Protein AF-A0A7H4LX88-F1 (afdb_monomer)

InterPro domains:
  IPR004623 Potassium-transporting ATPase A chain [PF03814] (1-61)
  IPR004623 Potassium-transporting ATPase A chain [PTHR30607] (1-61)

Solvent-accessibl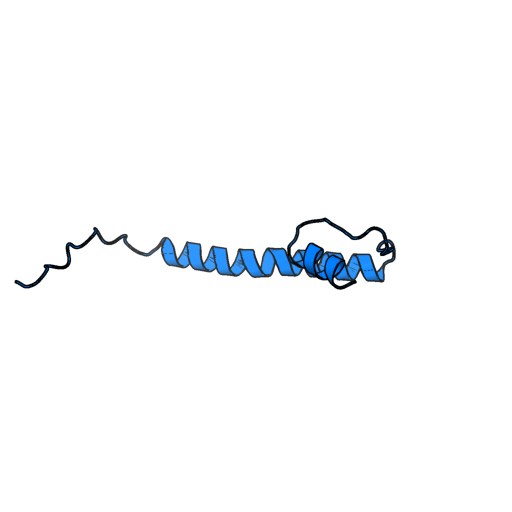e surface area (backbone atoms only — not comparable to full-atom values): 4119 Å² total; per-residue (Å²): 108,70,61,43,52,53,22,22,31,65,66,67,76,61,70,68,89,88,60,85,52,90,43,73,67,46,45,52,52,40,50,49,31,32,50,47,40,48,49,68,49,49,56,56,54,50,52,51,51,60,62,48,74,76,53,79,85,75,76,88,72,80,76,75,78,78,131

Organism: NCBI:txid1134687

pLDDT: mean 86.88, std 8.6, range [60.75, 96.25]

Mean predicted aligned error: 7.8 Å

Radius of gyration: 21.38 Å; Cα contacts (8 Å, |Δi|>4): 35; chains: 1; bounding box: 34×26×66 Å

Nearest PDB structures (foldseek):
  3spj-assembly1_A  TM=6.748E-01  e=3.034E+00  Gallus gallus
  6mmk-assembly1_D  TM=6.231E-01  e=4.385E+00  Rattus norvegicus

Foldseek 3Di:
DVVLLVCLLCVNPDDDPVDPCPDPVSVVSSPVSNVCSPCVVVVVVVVVVVVCVPDDDDDDDPPPPDD

Secondary structure (DSSP, 8-state):
-HHHHHHHHTT-----TT----SHHHHHHHHHHHHHHHHHHHHHHHHHHHHHHTSPPPPPP------

Structure (mmCIF, N/CA/C/O backbone):
data_AF-A0A7H4LX88-F1
#
_entry.id   AF-A0A7H4LX88-F1
#
loop_
_atom_site.group_PDB
_atom_site.id
_atom_site.type_symbol
_atom_site.label_atom_id
_atom_site.label_alt_id
_atom_site.label_comp_id
_atom_site.label_asym_id
_atom_site.label_entity_id
_atom_site.label_seq_id
_atom_site.pdbx_PDB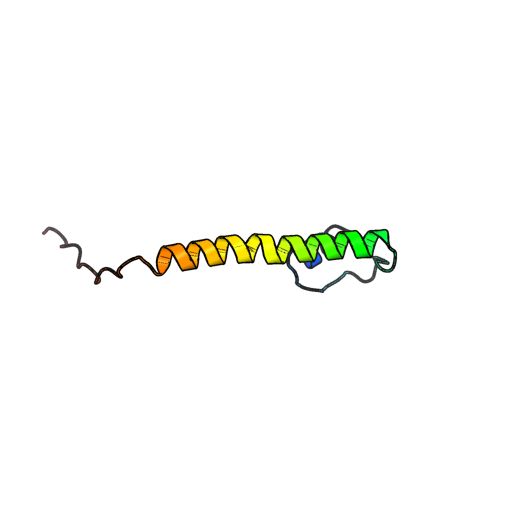_ins_code
_atom_site.Cartn_x
_atom_site.Cartn_y
_atom_site.Cartn_z
_atom_site.occupancy
_atom_site.B_iso_or_equiv
_atom_site.auth_seq_id
_atom_site.auth_comp_id
_atom_site.auth_asym_id
_atom_site.auth_atom_id
_atom_site.pdbx_PDB_model_num
ATOM 1 N N . MET A 1 1 ? 15.971 5.627 -8.109 1.00 72.44 1 MET A N 1
ATOM 2 C CA . MET A 1 1 ? 15.522 4.287 -7.663 1.00 72.44 1 MET A CA 1
ATOM 3 C C . MET A 1 1 ? 14.832 4.338 -6.304 1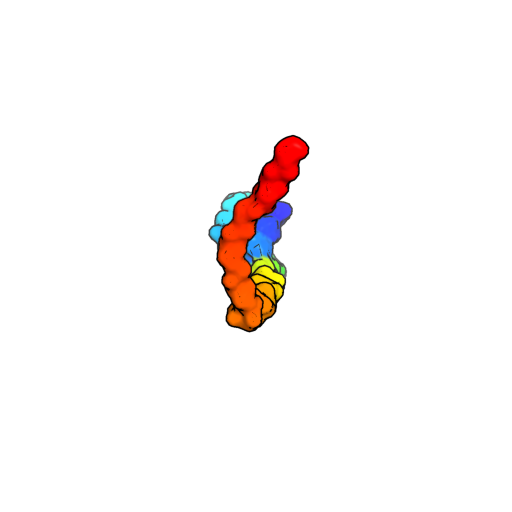.00 72.44 1 MET A C 1
ATOM 5 O O . MET A 1 1 ? 13.661 3.992 -6.271 1.00 72.44 1 MET A O 1
ATOM 9 N N . LEU A 1 2 ? 15.468 4.860 -5.239 1.00 86.56 2 LEU A N 1
ATOM 10 C CA . LEU A 1 2 ? 14.836 5.028 -3.912 1.00 86.56 2 LEU A CA 1
ATOM 11 C C . LEU A 1 2 ? 13.461 5.717 -3.988 1.00 86.56 2 LEU A C 1
ATOM 13 O O . LEU A 1 2 ? 12.468 5.148 -3.561 1.00 86.56 2 LEU A O 1
ATOM 17 N N . TYR A 1 3 ? 13.386 6.881 -4.640 1.00 89.06 3 TYR A N 1
ATOM 18 C CA . TYR A 1 3 ? 12.133 7.630 -4.781 1.00 89.06 3 TYR A CA 1
ATOM 19 C C . TYR A 1 3 ? 11.007 6.851 -5.477 1.00 89.06 3 TYR A C 1
ATOM 21 O O . TYR A 1 3 ? 9.864 6.934 -5.049 1.00 89.06 3 TYR A O 1
ATOM 29 N N . ALA A 1 4 ? 11.314 6.071 -6.520 1.00 86.44 4 ALA A N 1
ATOM 30 C CA . ALA A 1 4 ? 10.299 5.301 -7.240 1.00 86.44 4 ALA A CA 1
ATOM 31 C C . ALA A 1 4 ? 9.706 4.193 -6.356 1.00 86.44 4 ALA A C 1
ATOM 33 O O . ALA A 1 4 ? 8.490 4.032 -6.311 1.00 86.44 4 ALA A O 1
ATOM 34 N N . VAL A 1 5 ? 10.555 3.487 -5.601 1.00 86.12 5 VAL A N 1
ATOM 35 C CA . VAL A 1 5 ? 10.119 2.446 -4.658 1.00 86.12 5 VAL A CA 1
ATOM 36 C C . VAL A 1 5 ? 9.341 3.058 -3.494 1.00 86.12 5 VAL A C 1
ATOM 38 O O . VAL A 1 5 ? 8.267 2.567 -3.168 1.00 86.12 5 VAL A O 1
ATOM 41 N N . THR A 1 6 ? 9.823 4.157 -2.905 1.00 89.38 6 THR A N 1
ATOM 42 C CA . THR A 1 6 ? 9.114 4.862 -1.824 1.00 89.38 6 THR A CA 1
ATOM 43 C C . THR A 1 6 ? 7.762 5.401 -2.292 1.00 89.38 6 THR A C 1
ATOM 45 O O . THR A 1 6 ? 6.761 5.210 -1.611 1.00 89.38 6 THR A O 1
ATOM 48 N N . SER A 1 7 ? 7.703 6.029 -3.468 1.00 89.56 7 SER A N 1
ATOM 49 C CA . SER A 1 7 ? 6.459 6.545 -4.048 1.00 89.56 7 SER A CA 1
ATOM 50 C C . SER A 1 7 ? 5.451 5.428 -4.333 1.00 89.56 7 SER A C 1
ATOM 52 O O . SER A 1 7 ? 4.273 5.568 -4.003 1.00 89.56 7 SER A O 1
ATOM 54 N N . ALA A 1 8 ? 5.906 4.298 -4.885 1.00 88.56 8 ALA A N 1
ATOM 55 C CA . ALA A 1 8 ? 5.059 3.137 -5.142 1.00 88.56 8 ALA A CA 1
ATOM 56 C C . ALA A 1 8 ? 4.571 2.471 -3.846 1.00 88.56 8 ALA A C 1
ATOM 58 O O . ALA A 1 8 ? 3.378 2.210 -3.718 1.00 88.56 8 ALA A O 1
ATOM 59 N N . ALA A 1 9 ? 5.457 2.257 -2.868 1.00 88.88 9 ALA A N 1
ATOM 60 C CA . ALA A 1 9 ? 5.100 1.696 -1.563 1.00 88.88 9 ALA A CA 1
ATOM 61 C C . ALA A 1 9 ? 4.125 2.591 -0.785 1.00 88.88 9 ALA A C 1
ATOM 63 O O . ALA A 1 9 ? 3.285 2.090 -0.050 1.00 88.88 9 ALA A O 1
ATOM 64 N N . ASN A 1 10 ? 4.206 3.908 -0.974 1.00 92.12 10 ASN A N 1
ATOM 65 C CA . ASN A 1 10 ? 3.283 4.867 -0.373 1.00 92.12 10 ASN A CA 1
ATOM 66 C C . ASN A 1 10 ? 2.077 5.194 -1.276 1.00 92.12 10 ASN A C 1
ATOM 68 O O . ASN A 1 10 ? 1.356 6.155 -1.011 1.00 92.12 10 ASN A O 1
ATOM 72 N N . ASN A 1 11 ? 1.893 4.447 -2.372 1.00 90.75 11 ASN A N 1
ATOM 73 C CA . ASN A 1 11 ? 0.817 4.605 -3.354 1.00 90.75 11 ASN A CA 1
ATOM 74 C C . ASN A 1 11 ? 0.608 6.058 -3.854 1.00 90.75 11 ASN A C 1
ATOM 76 O O . ASN A 1 11 ? -0.522 6.455 -4.127 1.00 90.75 11 ASN A O 1
ATOM 80 N N . ASN A 1 12 ? 1.678 6.855 -3.982 1.00 89.38 12 ASN A N 1
ATOM 81 C CA . ASN A 1 12 ? 1.608 8.272 -4.372 1.00 89.38 12 ASN A CA 1
ATOM 82 C C . ASN A 1 12 ? 1.515 8.473 -5.896 1.00 89.38 12 ASN A C 1
ATOM 84 O O . ASN A 1 12 ? 0.758 9.317 -6.362 1.00 89.38 12 ASN A O 1
ATOM 88 N N . GLY A 1 13 ? 2.281 7.696 -6.670 1.00 82.94 13 GLY A N 1
ATOM 89 C CA . GLY A 1 13 ? 2.264 7.729 -8.140 1.00 82.94 13 GLY A CA 1
ATOM 90 C C . GLY A 1 13 ? 3.262 8.693 -8.796 1.00 82.94 13 GLY A C 1
ATOM 91 O O . GLY A 1 13 ? 3.436 8.640 -10.010 1.00 82.94 13 GLY A O 1
ATOM 92 N N . SER A 1 14 ? 3.974 9.521 -8.028 1.00 88.19 14 SER A N 1
ATOM 93 C CA . SER A 1 14 ? 5.027 10.400 -8.561 1.00 88.19 14 SER A CA 1
ATOM 94 C C . SER A 1 14 ? 6.326 9.639 -8.871 1.00 88.19 14 SER A C 1
ATOM 96 O O . SER A 1 14 ? 6.678 8.692 -8.165 1.00 88.19 14 SER A O 1
ATOM 98 N N . ALA A 1 15 ? 7.085 10.070 -9.883 1.00 84.94 15 ALA A N 1
ATOM 99 C CA . ALA A 1 15 ? 8.388 9.493 -10.230 1.00 84.94 15 ALA A CA 1
ATOM 100 C C . ALA A 1 15 ? 9.377 10.569 -10.710 1.00 84.94 15 ALA A C 1
ATOM 102 O O . ALA A 1 15 ? 8.989 11.540 -11.353 1.00 84.94 15 ALA A O 1
ATOM 103 N N . PHE A 1 16 ? 10.672 10.381 -10.427 1.00 82.62 16 PHE A N 1
ATOM 104 C CA . PHE A 1 16 ? 11.720 11.167 -11.081 1.00 82.62 16 PHE A CA 1
ATOM 105 C C . PHE A 1 16 ? 11.877 10.668 -12.521 1.00 82.62 16 PHE A C 1
ATOM 107 O O . PHE A 1 16 ? 12.125 9.479 -12.728 1.00 82.62 16 PHE A O 1
ATOM 114 N N . GLY A 1 17 ? 11.797 11.571 -13.503 1.00 77.94 17 GLY A N 1
ATOM 115 C CA . GLY A 1 17 ? 11.833 11.245 -14.939 1.00 77.94 17 GLY A CA 1
ATOM 116 C C . GLY A 1 17 ? 13.130 10.601 -15.453 1.00 77.94 17 GLY A C 1
ATOM 117 O O . GLY A 1 17 ? 13.189 10.191 -16.604 1.00 77.94 17 GLY A O 1
ATOM 118 N N . GLY A 1 18 ? 14.163 10.479 -14.612 1.00 77.56 18 GLY A N 1
ATOM 119 C CA . GLY A 1 18 ? 15.415 9.792 -14.946 1.00 77.56 18 GLY A CA 1
ATOM 120 C C . GLY A 1 18 ? 15.370 8.262 -14.827 1.00 77.56 18 GLY A C 1
ATOM 121 O O . GLY A 1 18 ? 16.353 7.607 -15.163 1.00 77.56 18 GLY A O 1
ATOM 122 N N . LEU A 1 19 ? 14.275 7.668 -14.329 1.00 79.19 19 LEU A N 1
ATOM 123 C CA . LEU A 1 19 ? 14.120 6.211 -14.235 1.00 79.19 19 LEU A CA 1
ATOM 124 C C . LEU A 1 19 ? 13.211 5.683 -15.355 1.00 79.19 19 LEU A C 1
ATOM 126 O O . LEU A 1 19 ? 12.007 5.923 -15.333 1.00 79.19 19 LEU A O 1
ATOM 130 N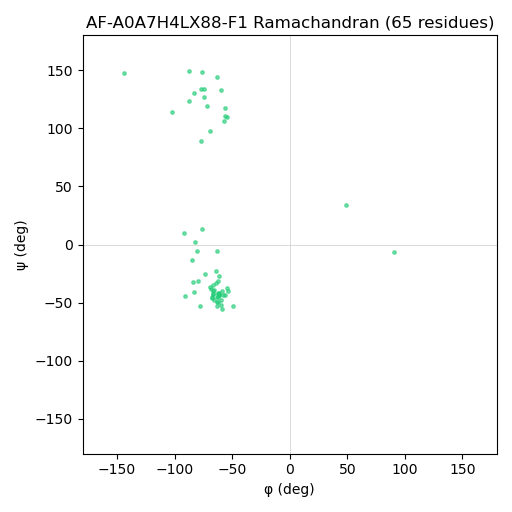 N . SER A 1 20 ? 13.763 4.890 -16.280 1.00 79.88 20 SER A N 1
ATOM 131 C CA . SER A 1 20 ? 12.957 4.130 -17.247 1.00 79.88 20 SER A CA 1
ATOM 132 C C . SER A 1 20 ? 12.345 2.898 -16.572 1.00 79.88 20 SER A C 1
ATOM 134 O O . SER A 1 20 ? 12.944 1.824 -16.515 1.00 79.88 20 SER A O 1
ATOM 136 N N . ALA A 1 21 ? 11.152 3.077 -16.007 1.00 78.38 21 ALA A N 1
ATOM 137 C CA . ALA A 1 21 ? 10.410 2.027 -15.311 1.00 78.38 21 ALA A CA 1
ATOM 138 C C . ALA A 1 21 ? 9.604 1.106 -16.252 1.00 78.38 21 ALA A C 1
ATOM 140 O O . ALA A 1 2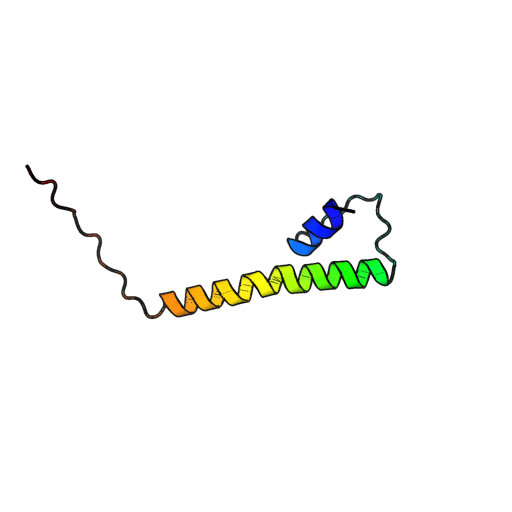1 ? 8.960 0.183 -15.776 1.00 78.38 21 ALA A O 1
ATOM 141 N N . ALA A 1 22 ? 9.666 1.299 -17.576 1.00 81.88 22 ALA A N 1
ATOM 142 C CA . ALA A 1 22 ? 8.903 0.517 -18.557 1.00 81.88 22 ALA A CA 1
ATOM 143 C C .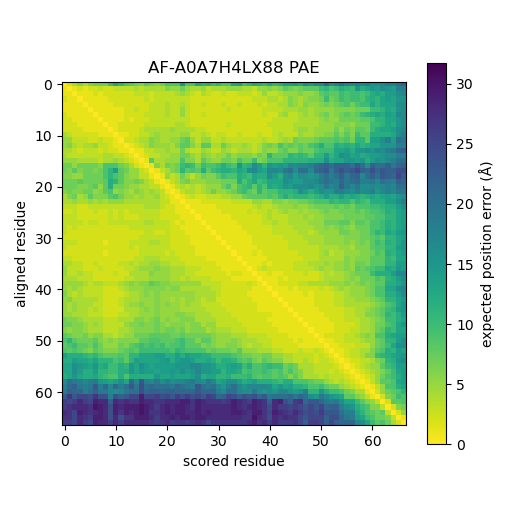 ALA A 1 22 ? 9.457 -0.903 -18.815 1.00 81.88 22 ALA A C 1
ATOM 145 O O . ALA A 1 22 ? 9.069 -1.557 -19.782 1.00 81.88 22 ALA A O 1
ATOM 146 N N . THR A 1 23 ? 10.372 -1.397 -17.977 1.00 88.31 23 THR A N 1
ATOM 147 C CA . THR A 1 23 ? 10.861 -2.776 -18.073 1.00 88.31 23 THR A CA 1
ATOM 148 C C . THR A 1 23 ? 9.962 -3.718 -17.263 1.00 88.31 23 THR A C 1
ATOM 150 O O . THR A 1 23 ? 9.427 -3.312 -16.227 1.00 88.31 23 THR A O 1
ATOM 153 N N . PRO A 1 24 ? 9.816 -4.998 -17.662 1.00 89.81 24 PRO A N 1
ATOM 154 C CA . PRO A 1 24 ? 9.014 -5.966 -16.910 1.00 89.81 24 PRO A CA 1
ATOM 155 C C . PRO A 1 24 ? 9.429 -6.076 -15.437 1.00 89.81 24 PRO A C 1
ATOM 157 O O . PRO A 1 24 ? 8.577 -6.178 -14.560 1.00 89.81 24 PRO A O 1
ATOM 160 N N . PHE A 1 25 ? 10.733 -5.984 -15.160 1.00 90.12 25 PHE A N 1
ATOM 161 C CA . PHE A 1 25 ? 11.272 -5.982 -13.802 1.00 90.12 25 PHE A CA 1
ATOM 162 C C . PHE A 1 25 ? 10.732 -4.818 -12.958 1.00 90.12 25 PHE A C 1
ATOM 164 O O . PHE A 1 25 ? 10.206 -5.044 -11.870 1.00 90.12 25 PHE A O 1
ATOM 171 N N . TRP A 1 26 ? 10.826 -3.579 -13.458 1.00 90.31 26 TRP A N 1
ATOM 172 C CA . TRP A 1 26 ? 10.354 -2.402 -12.724 1.00 90.31 26 TRP A CA 1
ATOM 173 C C . TRP A 1 26 ? 8.840 -2.410 -12.547 1.00 90.31 26 TRP A C 1
ATOM 175 O O . TRP A 1 26 ? 8.363 -2.100 -11.458 1.00 90.31 26 TRP A O 1
ATOM 185 N N . ASN A 1 27 ? 8.093 -2.833 -13.565 1.00 90.12 27 ASN A N 1
ATOM 186 C CA . ASN A 1 27 ? 6.642 -2.959 -13.466 1.00 90.12 27 ASN A CA 1
ATOM 187 C C . ASN A 1 27 ? 6.228 -3.941 -12.364 1.00 90.12 27 ASN A C 1
ATOM 189 O O . ASN A 1 27 ? 5.391 -3.599 -11.532 1.00 90.12 27 ASN A O 1
ATOM 193 N N . LEU A 1 28 ? 6.833 -5.132 -12.318 1.00 93.00 28 LEU A N 1
ATOM 194 C CA . LEU A 1 28 ? 6.511 -6.137 -11.301 1.00 93.00 28 LEU A CA 1
ATOM 195 C C . LEU A 1 28 ? 6.917 -5.682 -9.897 1.00 93.00 28 LEU A C 1
ATOM 197 O O . LEU A 1 28 ? 6.135 -5.831 -8.958 1.00 93.00 28 LEU A O 1
ATOM 201 N N . LEU A 1 29 ? 8.101 -5.082 -9.753 1.00 91.25 29 LEU A N 1
ATOM 202 C CA . LEU A 1 29 ? 8.573 -4.570 -8.468 1.00 91.25 29 LEU A CA 1
ATOM 203 C C . LEU A 1 29 ? 7.665 -3.451 -7.937 1.00 91.25 29 LEU A C 1
ATOM 205 O O . LEU A 1 29 ? 7.238 -3.503 -6.786 1.00 91.25 29 LEU A O 1
ATOM 209 N N . LEU A 1 30 ? 7.340 -2.454 -8.766 1.00 90.31 30 LEU A N 1
ATOM 210 C CA . LEU A 1 30 ? 6.498 -1.328 -8.353 1.00 90.31 30 LEU A CA 1
ATOM 211 C C . LEU A 1 30 ? 5.052 -1.770 -8.098 1.00 90.31 30 LEU A C 1
ATOM 213 O O . LEU A 1 30 ? 4.457 -1.322 -7.119 1.00 90.31 30 LEU A O 1
ATOM 217 N N . ALA A 1 31 ? 4.508 -2.686 -8.908 1.00 91.12 31 ALA A N 1
ATOM 218 C CA . ALA A 1 31 ? 3.189 -3.271 -8.673 1.00 91.12 31 ALA A CA 1
ATOM 219 C C . ALA A 1 31 ? 3.136 -4.027 -7.338 1.00 91.12 31 ALA A C 1
ATOM 221 O O . ALA A 1 31 ? 2.192 -3.850 -6.567 1.00 91.12 31 ALA A O 1
ATOM 222 N N . PHE A 1 32 ? 4.172 -4.810 -7.021 1.00 93.75 32 PHE A N 1
ATOM 223 C CA . PHE A 1 32 ? 4.280 -5.486 -5.732 1.00 93.75 32 PHE A CA 1
ATOM 224 C C . PHE A 1 32 ? 4.384 -4.488 -4.569 1.00 93.75 32 PHE A C 1
ATOM 226 O O . PHE A 1 32 ? 3.651 -4.618 -3.588 1.00 93.75 32 PHE A O 1
ATOM 233 N N . CYS A 1 33 ? 5.218 -3.449 -4.691 1.00 92.31 33 CYS A N 1
ATOM 234 C CA . CYS A 1 33 ? 5.310 -2.385 -3.687 1.00 92.31 33 CYS A CA 1
ATOM 235 C C . CYS A 1 33 ? 3.959 -1.694 -3.453 1.00 92.31 33 CYS A C 1
ATOM 237 O O . CYS A 1 33 ? 3.589 -1.480 -2.302 1.00 92.31 33 CYS A O 1
ATOM 239 N N . MET A 1 34 ? 3.203 -1.391 -4.512 1.00 93.56 34 MET A N 1
ATOM 240 C CA . MET A 1 34 ? 1.871 -0.786 -4.399 1.00 93.56 34 MET A CA 1
ATOM 241 C C . MET A 1 34 ? 0.855 -1.725 -3.745 1.00 93.56 34 MET A C 1
ATOM 243 O O . MET A 1 34 ? 0.034 -1.268 -2.948 1.00 93.56 34 MET A O 1
ATOM 247 N N . LEU A 1 35 ? 0.895 -3.017 -4.085 1.00 93.44 35 LEU A N 1
ATOM 248 C CA . LEU A 1 35 ? -0.002 -4.026 -3.528 1.00 93.44 35 LEU A CA 1
ATOM 249 C C . LEU A 1 35 ? 0.224 -4.167 -2.021 1.00 93.44 35 LEU A C 1
ATOM 251 O O . LEU A 1 35 ? -0.712 -4.030 -1.232 1.00 93.44 35 LEU A O 1
ATOM 255 N N . VAL A 1 36 ? 1.477 -4.393 -1.624 1.00 93.94 36 VAL A N 1
ATOM 256 C CA . VAL A 1 36 ? 1.841 -4.551 -0.216 1.00 93.94 36 VAL A CA 1
ATOM 257 C C . VAL A 1 36 ? 1.605 -3.248 0.540 1.00 93.94 36 VAL A C 1
ATOM 259 O O . VAL A 1 36 ? 0.931 -3.277 1.561 1.00 93.94 36 VAL A O 1
ATOM 262 N N . GLY A 1 37 ? 2.063 -2.107 0.021 1.00 91.56 37 GLY A N 1
ATOM 263 C CA . GLY A 1 37 ? 1.885 -0.798 0.658 1.00 91.56 37 GLY A CA 1
ATOM 264 C C . GLY A 1 37 ? 0.428 -0.474 0.986 1.00 91.56 37 GLY A C 1
ATOM 265 O O . GLY A 1 37 ? 0.117 -0.005 2.080 1.00 91.56 37 GLY A O 1
ATOM 266 N N . ARG A 1 38 ? -0.495 -0.829 0.086 1.00 93.50 38 ARG A N 1
ATOM 267 C CA . ARG A 1 38 ? -1.922 -0.579 0.287 1.00 93.50 38 ARG A CA 1
ATOM 268 C C . ARG A 1 38 ? -2.570 -1.582 1.233 1.00 93.50 38 ARG A C 1
ATOM 270 O O . ARG A 1 38 ? -3.229 -1.187 2.195 1.00 93.50 38 ARG A O 1
ATOM 277 N N . PHE A 1 39 ? -2.413 -2.878 0.977 1.00 92.50 39 PHE A N 1
ATOM 278 C CA . PHE A 1 39 ? -3.142 -3.897 1.735 1.00 92.50 39 PHE A CA 1
ATOM 279 C C . PHE A 1 39 ? -2.522 -4.188 3.102 1.00 92.50 39 PHE A C 1
ATOM 281 O O . PHE A 1 39 ? -3.266 -4.434 4.051 1.00 92.50 39 PHE A O 1
ATOM 288 N N . ALA A 1 40 ? -1.200 -4.067 3.250 1.00 92.75 40 ALA A N 1
ATOM 289 C CA . ALA A 1 40 ? -0.543 -4.209 4.548 1.00 92.75 40 ALA A CA 1
ATOM 290 C C . ALA A 1 40 ? -0.957 -3.115 5.542 1.00 92.75 40 ALA A C 1
ATOM 292 O O . ALA A 1 40 ? -0.864 -3.342 6.741 1.00 92.75 40 ALA A O 1
ATOM 293 N N . VAL A 1 41 ? -1.443 -1.959 5.071 1.00 93.69 41 VAL A N 1
ATOM 294 C CA . VAL A 1 41 ? -1.993 -0.897 5.930 1.00 93.69 41 VAL A CA 1
ATOM 295 C C . VAL A 1 41 ? -3.501 -1.063 6.127 1.00 93.69 41 VAL A C 1
ATOM 297 O O . VAL A 1 41 ? -3.986 -0.972 7.252 1.00 93.69 41 VAL A O 1
ATOM 300 N N . ILE A 1 42 ? -4.263 -1.350 5.066 1.00 94.56 42 ILE A N 1
ATOM 301 C CA . ILE A 1 42 ? -5.730 -1.471 5.158 1.00 94.56 42 ILE A CA 1
ATOM 302 C C . ILE A 1 42 ? -6.153 -2.607 6.097 1.00 94.56 42 ILE A C 1
ATOM 304 O O . ILE A 1 42 ? -7.058 -2.413 6.907 1.00 94.56 42 ILE A O 1
ATOM 308 N N . ILE A 1 43 ? -5.507 -3.774 6.016 1.00 96.00 43 ILE A N 1
ATOM 309 C CA . ILE A 1 43 ? -5.862 -4.951 6.824 1.00 96.00 43 ILE A CA 1
ATOM 310 C C . ILE A 1 43 ? -5.780 -4.659 8.337 1.00 96.00 43 ILE A C 1
ATOM 312 O O . ILE A 1 43 ? -6.792 -4.832 9.021 1.00 96.00 43 ILE A O 1
ATOM 316 N N . PRO A 1 44 ? -4.646 -4.185 8.895 1.00 93.56 44 PRO A N 1
ATOM 317 C CA . PRO A 1 44 ? -4.568 -3.878 10.321 1.00 93.56 44 PRO A CA 1
ATOM 318 C C . PRO A 1 44 ? -5.453 -2.694 10.716 1.00 93.56 44 PRO A C 1
ATOM 320 O O . PRO A 1 44 ? -6.048 -2.732 11.789 1.00 93.56 44 PRO A O 1
ATOM 323 N N . VAL A 1 45 ? -5.612 -1.674 9.863 1.00 96.25 45 VAL A N 1
ATOM 324 C CA . VAL A 1 45 ? -6.528 -0.553 10.147 1.00 96.25 45 VAL A CA 1
ATOM 325 C C . VAL A 1 45 ? -7.970 -1.046 10.282 1.00 96.25 45 VAL A C 1
ATOM 327 O O . VAL A 1 45 ? -8.678 -0.641 11.204 1.00 96.25 45 VAL A O 1
ATOM 330 N N . MET A 1 46 ? -8.401 -1.966 9.419 1.00 95.12 46 MET A N 1
ATOM 331 C CA . MET A 1 46 ? -9.734 -2.558 9.497 1.00 95.12 46 MET A CA 1
ATOM 332 C C . MET A 1 46 ? -9.889 -3.471 10.719 1.00 95.12 46 MET A C 1
ATOM 334 O O . MET A 1 46 ? -10.935 -3.447 11.366 1.00 95.12 46 MET A O 1
ATOM 338 N N . ALA A 1 47 ? -8.842 -4.209 11.097 1.00 94.06 47 ALA A N 1
ATOM 339 C CA . ALA A 1 47 ? -8.826 -4.986 12.336 1.00 94.06 47 ALA A CA 1
ATOM 340 C C . ALA A 1 47 ? -8.957 -4.084 13.579 1.00 94.06 47 ALA A C 1
ATOM 342 O O . ALA A 1 47 ? -9.736 -4.386 14.485 1.00 94.06 47 ALA A O 1
ATOM 343 N N . ILE A 1 48 ? -8.265 -2.940 13.600 1.00 94.88 48 ILE A N 1
ATOM 344 C CA . ILE A 1 48 ? -8.399 -1.937 14.664 1.00 94.88 48 ILE A CA 1
ATOM 345 C C . ILE A 1 48 ? -9.828 -1.392 14.688 1.00 94.88 48 ILE A C 1
ATOM 347 O O . ILE A 1 48 ? -10.452 -1.407 15.747 1.00 94.88 48 ILE A O 1
ATOM 351 N N . ALA A 1 49 ? -10.384 -0.985 13.544 1.00 93.94 49 ALA A N 1
ATOM 352 C CA . ALA A 1 49 ? -11.765 -0.509 13.458 1.00 93.94 49 ALA A CA 1
ATOM 353 C C . ALA A 1 49 ? -12.771 -1.549 13.994 1.00 93.94 49 ALA A C 1
ATOM 355 O O . ALA A 1 49 ? -13.638 -1.211 14.802 1.00 93.94 49 ALA A O 1
ATOM 356 N N . GLY A 1 50 ? -12.599 -2.827 13.638 1.00 92.81 50 GLY A N 1
ATOM 357 C CA . GLY A 1 50 ? -13.395 -3.935 14.173 1.00 92.81 50 GLY A CA 1
ATOM 358 C C . GLY A 1 50 ? -13.207 -4.157 15.679 1.00 92.81 50 GLY A C 1
ATOM 359 O O . GLY A 1 50 ? -14.153 -4.502 16.379 1.00 92.81 50 GLY A O 1
ATOM 360 N N . SER A 1 51 ? -12.019 -3.904 16.227 1.00 92.56 51 SER A N 1
ATOM 361 C CA . SER A 1 51 ? -11.792 -3.962 17.679 1.00 92.56 51 SER A CA 1
ATOM 362 C C . SER A 1 51 ? -12.411 -2.780 18.439 1.00 92.56 51 SER A C 1
ATOM 364 O O . SER A 1 51 ? -12.705 -2.893 19.629 1.00 92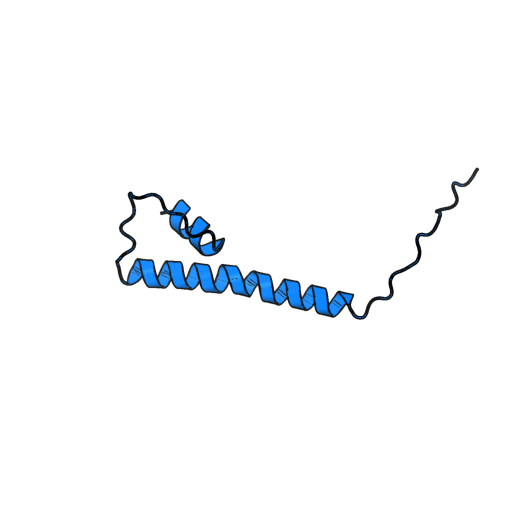.56 51 SER A O 1
ATOM 366 N N . LEU A 1 52 ? -12.594 -1.637 17.769 1.00 92.69 52 LEU A N 1
ATOM 367 C CA . LEU A 1 52 ? -13.164 -0.425 18.353 1.00 92.69 52 LEU A CA 1
ATOM 368 C C . LEU A 1 52 ? -14.693 -0.448 18.340 1.00 92.69 52 LEU A C 1
ATOM 370 O O . LEU A 1 52 ? -15.294 0.069 19.277 1.00 92.69 52 LEU A O 1
ATOM 374 N N . VAL A 1 53 ? -15.327 -1.077 17.342 1.00 92.44 53 VAL A N 1
ATOM 375 C CA . VAL A 1 53 ? -16.801 -1.117 17.235 1.00 92.44 53 VAL A CA 1
ATOM 376 C C . VAL A 1 53 ? -17.468 -1.812 18.428 1.00 92.44 53 VAL A C 1
ATOM 378 O O . VAL A 1 53 ? -18.600 -1.498 18.781 1.00 92.44 53 VAL A O 1
ATOM 381 N N . THR A 1 54 ? -16.763 -2.737 19.083 1.00 92.12 54 THR A N 1
ATOM 382 C CA . THR A 1 54 ? -17.262 -3.457 20.264 1.00 92.12 54 THR A CA 1
ATOM 383 C C . THR A 1 54 ? -17.039 -2.691 21.570 1.00 92.12 54 THR A C 1
ATOM 385 O O . THR A 1 54 ? -17.620 -3.047 22.599 1.00 92.12 54 THR A O 1
ATOM 388 N N . LYS A 1 55 ? -16.214 -1.634 21.567 1.00 88.44 55 LYS A N 1
ATOM 389 C CA . LYS A 1 55 ? -15.914 -0.843 22.765 1.00 88.44 55 LYS A CA 1
ATOM 390 C C . LYS A 1 55 ? -17.006 0.198 23.001 1.00 88.44 55 LYS A C 1
ATOM 392 O O . LYS A 1 55 ? -17.345 0.984 22.122 1.00 88.44 55 LYS A O 1
ATOM 397 N N . LYS A 1 56 ? -17.517 0.254 24.233 1.00 88.31 56 LYS A N 1
ATOM 398 C CA . LYS A 1 56 ? -18.399 1.341 24.675 1.00 88.31 56 LYS A CA 1
ATOM 399 C C . LYS A 1 56 ? -17.582 2.611 24.901 1.00 88.31 56 LYS A C 1
ATOM 401 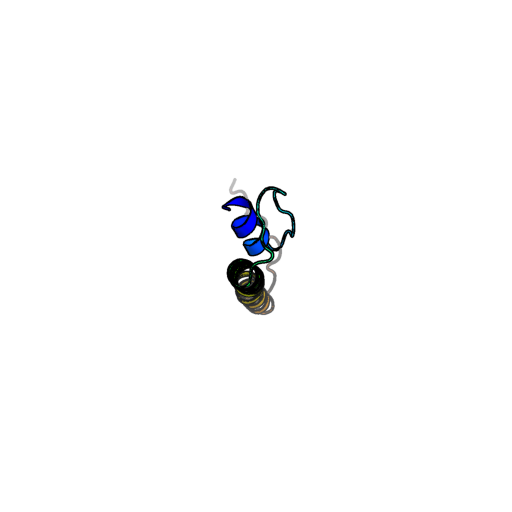O O . LYS A 1 56 ? -16.534 2.571 25.543 1.00 88.31 56 LYS A O 1
ATOM 406 N N . ILE A 1 57 ? -18.083 3.733 24.394 1.00 88.75 57 ILE A N 1
ATOM 407 C CA . ILE A 1 57 ? -17.496 5.053 24.628 1.00 88.75 57 ILE A CA 1
ATOM 408 C C . ILE A 1 57 ? -17.786 5.439 26.079 1.00 88.75 57 ILE A C 1
ATOM 410 O O . ILE A 1 57 ? -18.946 5.528 26.481 1.00 88.75 57 ILE A O 1
ATOM 414 N N . GLN A 1 58 ? -16.735 5.654 26.867 1.00 88.69 58 GLN A N 1
ATOM 415 C CA . GLN A 1 58 ? -16.881 6.116 28.243 1.00 88.69 58 GLN A CA 1
ATOM 416 C C . GLN A 1 58 ? -17.192 7.621 28.248 1.00 88.69 58 GLN A C 1
ATOM 418 O O . GLN A 1 58 ? -16.505 8.378 27.555 1.00 88.69 58 GLN A O 1
ATOM 423 N N . PRO A 1 59 ? -18.184 8.092 29.026 1.00 85.38 59 PRO A N 1
ATOM 424 C CA . PRO A 1 59 ? -18.429 9.519 29.175 1.00 85.38 59 PRO A CA 1
ATOM 425 C C . PRO A 1 59 ? -17.221 10.212 29.826 1.00 85.38 59 PRO A C 1
ATOM 427 O O . PRO A 1 59 ? -16.596 9.630 30.722 1.00 85.38 59 PRO A O 1
ATOM 430 N N . PRO A 1 60 ? -16.897 11.456 29.426 1.00 83.75 60 PRO A N 1
ATOM 431 C CA . PRO A 1 60 ? -15.779 12.200 29.993 1.00 83.75 60 PRO A CA 1
ATOM 432 C C . PRO A 1 60 ? -15.927 12.306 31.515 1.00 83.75 60 PRO A C 1
ATOM 434 O O . PRO A 1 60 ? -16.898 12.858 32.029 1.00 83.75 60 PRO A O 1
ATOM 437 N N . GLN A 1 61 ? -14.969 11.735 32.244 1.00 79.19 61 GLN A N 1
ATOM 438 C CA . GLN A 1 61 ? -14.927 11.794 33.701 1.00 79.19 61 GLN A CA 1
ATOM 439 C C . GLN A 1 61 ? -14.178 13.068 34.099 1.00 79.19 61 GLN A C 1
ATOM 441 O O . GLN A 1 61 ? -13.022 13.261 33.717 1.00 79.19 61 GLN A O 1
ATOM 446 N N . ARG A 1 62 ? -14.803 13.943 34.892 1.00 72.00 62 ARG A N 1
ATOM 447 C CA . ARG A 1 62 ? -14.078 15.022 35.570 1.00 72.00 62 ARG A CA 1
ATOM 448 C C . ARG A 1 62 ? -13.213 14.351 36.630 1.00 72.00 62 ARG A C 1
ATOM 450 O O . ARG A 1 62 ? -13.724 14.011 37.692 1.00 72.00 62 ARG A O 1
ATOM 457 N N . HIS A 1 63 ? -11.932 14.122 36.338 1.00 68.44 63 HIS A N 1
ATOM 458 C CA . HIS A 1 63 ? -10.978 13.743 37.376 1.00 68.44 63 HIS A CA 1
ATOM 459 C C . HIS A 1 63 ? -11.081 14.820 38.455 1.00 68.44 63 HIS A C 1
ATOM 461 O O . HIS A 1 63 ? -10.792 15.993 38.198 1.00 68.44 63 HIS A O 1
ATOM 467 N N . ALA A 1 64 ? -11.632 14.449 39.610 1.00 61.41 64 ALA A N 1
ATOM 468 C CA . ALA A 1 64 ? -11.761 15.345 40.736 1.00 61.41 64 ALA A CA 1
ATOM 469 C C . ALA A 1 64 ? -10.351 15.843 41.053 1.00 61.41 64 ALA A C 1
ATOM 471 O O . ALA A 1 64 ? -9.489 15.069 41.462 1.00 61.41 64 ALA A O 1
ATOM 472 N N . ARG A 1 65 ? -10.099 17.129 40.784 1.00 62.66 65 ARG A N 1
ATOM 473 C CA . ARG A 1 65 ? -8.973 17.830 41.386 1.00 62.66 65 ARG A CA 1
ATOM 474 C C . ARG A 1 65 ? -9.193 17.690 42.886 1.00 62.66 65 ARG A C 1
ATOM 476 O O . ARG A 1 65 ? -10.152 18.259 43.404 1.00 62.66 65 ARG A O 1
ATOM 483 N N . HIS A 1 66 ? -8.392 16.846 43.525 1.00 60.75 66 HIS A N 1
ATOM 484 C CA . HIS A 1 66 ? -8.340 16.805 44.974 1.00 60.75 66 HIS A CA 1
ATOM 485 C C . HIS A 1 66 ? -7.908 18.201 45.462 1.00 60.75 66 HIS A C 1
ATOM 487 O O . HIS A 1 66 ? -7.014 18.781 44.835 1.00 60.75 66 HIS A O 1
ATOM 493 N N . PRO A 1 67 ? -8.606 18.765 46.465 1.00 64.19 67 PRO A N 1
ATOM 494 C CA . PRO A 1 67 ? -8.255 20.046 47.071 1.00 64.19 67 PRO A CA 1
ATOM 495 C C . PRO A 1 67 ? -6.904 19.991 47.788 1.00 64.19 67 PRO A C 1
ATOM 497 O O . PRO A 1 67 ? -6.522 18.890 48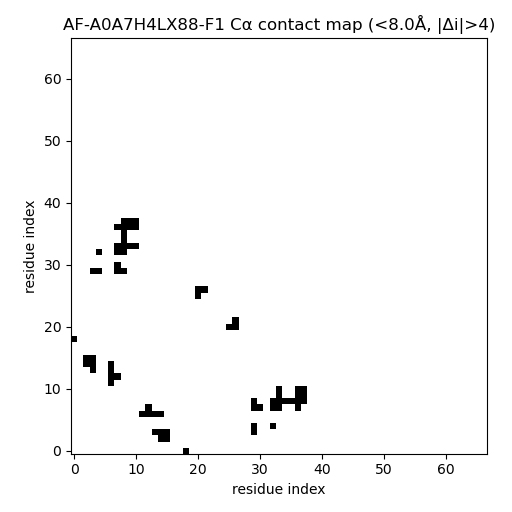.249 1.00 64.19 67 PRO A O 1
#

Sequence (67 aa):
MLYAVTSAANNNGSAFGGLSAATPFWNLLLAFCMLVGRFAVIIPVMAIAGSLVTKKIQPPQRHARHP